Protein AF-A0A524DMZ1-F1 (afdb_monomer_lite)

Foldseek 3Di:
DDDDDDDPVNVVVLVVQLVVVVVPPNVVSVVVSVVVVVVVVCCRVVVQPFQADPVDPDSQFGWDDDPPDTDTDGDD

Radius of gyration: 13.15 Å; chains: 1; bounding box: 34×23×36 Å

Structure (mmCIF, N/CA/C/O ba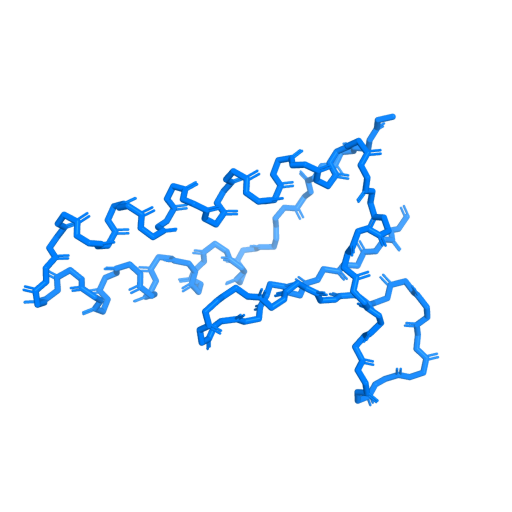ckbone):
data_AF-A0A524DMZ1-F1
#
_entry.id   AF-A0A524DMZ1-F1
#
loop_
_atom_site.group_PDB
_atom_site.id
_atom_site.type_symbol
_atom_site.label_atom_id
_atom_site.label_alt_id
_atom_site.label_comp_id
_atom_site.label_asym_id
_atom_site.label_entity_id
_atom_site.label_seq_id
_atom_site.pdbx_PDB_ins_code
_atom_site.Cartn_x
_atom_site.Cartn_y
_atom_site.Cartn_z
_atom_site.occupancy
_atom_site.B_iso_or_equiv
_atom_site.auth_seq_id
_atom_site.auth_comp_id
_atom_site.auth_asym_id
_atom_site.auth_atom_id
_atom_site.pdbx_PDB_model_num
ATOM 1 N N . MET A 1 1 ? -0.047 2.369 18.463 1.00 76.31 1 MET A N 1
ATOM 2 C CA . MET A 1 1 ? 0.534 1.636 17.321 1.00 76.31 1 MET A CA 1
ATOM 3 C C . MET A 1 1 ? -0.482 0.594 16.893 1.00 76.31 1 MET A C 1
ATOM 5 O O . MET A 1 1 ? -1.028 -0.056 17.774 1.00 76.31 1 MET A O 1
ATOM 9 N N . VAL A 1 2 ? -0.797 0.501 15.604 1.00 91.62 2 VAL A N 1
ATOM 10 C CA . VAL A 1 2 ? -1.787 -0.451 15.075 1.00 91.62 2 VAL A CA 1
ATOM 11 C C . VAL A 1 2 ? -1.105 -1.624 14.376 1.00 91.62 2 VAL A C 1
ATOM 13 O O . VAL A 1 2 ? 0.036 -1.516 13.918 1.00 91.62 2 VAL A O 1
ATOM 16 N N . GLU A 1 3 ? -1.810 -2.748 14.304 1.00 94.81 3 GLU A N 1
ATOM 17 C CA . GLU A 1 3 ? -1.410 -3.897 13.499 1.00 94.81 3 GLU A CA 1
ATOM 18 C C . GLU A 1 3 ? -1.800 -3.665 12.032 1.00 94.81 3 GLU A C 1
ATOM 20 O O . GLU A 1 3 ? -2.866 -3.124 11.744 1.00 94.81 3 GLU A O 1
ATOM 25 N N . ILE A 1 4 ? -0.938 -4.081 11.103 1.00 95.50 4 ILE A N 1
ATOM 26 C CA . ILE A 1 4 ? -1.235 -4.052 9.669 1.00 95.50 4 ILE A CA 1
ATOM 27 C C . ILE A 1 4 ? -1.539 -5.474 9.232 1.00 95.50 4 ILE A C 1
ATOM 29 O O . ILE A 1 4 ? -0.696 -6.357 9.385 1.00 95.50 4 ILE A O 1
ATOM 33 N N . LYS A 1 5 ? -2.726 -5.669 8.657 1.00 96.19 5 LYS A N 1
ATOM 34 C CA . LYS A 1 5 ? -3.142 -6.930 8.047 1.00 96.19 5 LYS A CA 1
ATOM 35 C C . LYS A 1 5 ? -3.295 -6.722 6.553 1.00 96.19 5 LYS A C 1
ATOM 37 O O . LYS A 1 5 ? -4.053 -5.856 6.123 1.00 96.19 5 LYS A O 1
ATOM 42 N N . TRP A 1 6 ? -2.563 -7.516 5.789 1.00 95.88 6 TRP A N 1
ATOM 43 C CA . TRP A 1 6 ? -2.657 -7.539 4.339 1.00 95.88 6 TRP A CA 1
ATOM 44 C C . TRP A 1 6 ? -3.759 -8.507 3.931 1.00 95.88 6 TRP A C 1
ATOM 46 O O . TRP A 1 6 ? -3.881 -9.591 4.502 1.00 95.88 6 TRP A O 1
ATOM 56 N N . THR A 1 7 ? -4.576 -8.109 2.962 1.00 96.56 7 THR A N 1
ATOM 57 C CA . THR A 1 7 ? -5.451 -9.057 2.275 1.00 96.56 7 THR A CA 1
ATOM 58 C C . THR A 1 7 ? -4.614 -9.846 1.273 1.00 96.56 7 THR A C 1
ATOM 60 O O . THR A 1 7 ? -3.641 -9.318 0.737 1.00 96.56 7 THR A O 1
ATOM 63 N N . ASN A 1 8 ? -5.007 -11.088 0.983 1.00 97.38 8 ASN A N 1
ATOM 64 C CA . ASN A 1 8 ? -4.349 -11.872 -0.070 1.00 97.38 8 ASN A CA 1
ATOM 65 C C . ASN A 1 8 ? -4.375 -11.116 -1.405 1.00 97.38 8 ASN A C 1
ATOM 67 O O . ASN A 1 8 ? -3.357 -11.028 -2.074 1.00 97.38 8 ASN A O 1
ATOM 71 N N . HIS A 1 9 ? -5.498 -10.455 -1.703 1.00 96.56 9 HIS A N 1
ATOM 72 C CA . HIS A 1 9 ? -5.634 -9.620 -2.892 1.00 96.56 9 HIS A CA 1
ATOM 73 C C . HIS A 1 9 ? -4.584 -8.499 -2.964 1.00 96.56 9 HIS A C 1
ATOM 75 O O . HIS A 1 9 ? -3.969 -8.315 -4.002 1.00 96.56 9 HIS A O 1
ATOM 81 N N . ALA A 1 10 ? -4.310 -7.794 -1.859 1.00 96.25 10 ALA A N 1
ATOM 82 C CA . ALA A 1 10 ? -3.301 -6.731 -1.850 1.00 96.25 10 ALA A CA 1
ATOM 83 C C . ALA A 1 10 ? -1.868 -7.263 -2.031 1.00 96.25 10 ALA A C 1
ATOM 85 O O . ALA A 1 10 ? -1.005 -6.542 -2.528 1.00 96.25 10 ALA A O 1
ATOM 86 N N . ILE A 1 11 ? -1.601 -8.503 -1.602 1.00 96.81 11 ILE A N 1
ATOM 87 C CA . ILE A 1 11 ? -0.314 -9.170 -1.834 1.00 96.81 11 ILE A CA 1
ATOM 88 C C . ILE A 1 11 ? -0.186 -9.522 -3.319 1.00 96.81 11 ILE A C 1
ATOM 90 O O . ILE A 1 11 ? 0.802 -9.138 -3.939 1.00 96.81 11 ILE A O 1
ATOM 94 N N . GLU A 1 12 ? -1.206 -10.168 -3.890 1.00 97.88 12 GLU A N 1
ATOM 95 C CA . GLU A 1 12 ? -1.262 -10.538 -5.311 1.00 97.88 12 GLU A CA 1
ATOM 96 C C . GLU A 1 12 ? -1.121 -9.307 -6.221 1.00 97.88 12 GLU A C 1
ATOM 98 O O . GLU A 1 12 ? -0.291 -9.303 -7.124 1.00 97.88 12 GLU A O 1
ATOM 103 N N . GLU A 1 13 ? -1.837 -8.214 -5.936 1.00 96.44 13 GLU A N 1
ATOM 104 C CA . GLU A 1 13 ? -1.721 -6.972 -6.712 1.00 96.44 13 GLU A CA 1
ATOM 105 C C . GLU A 1 13 ? -0.308 -6.372 -6.651 1.00 96.44 13 GLU A C 1
ATOM 107 O O . GLU A 1 13 ? 0.214 -5.889 -7.659 1.00 96.44 13 GLU A O 1
ATOM 112 N N . LEU A 1 14 ? 0.338 -6.391 -5.479 1.00 96.12 14 LEU A N 1
ATOM 113 C CA . LEU A 1 14 ? 1.700 -5.876 -5.335 1.00 96.12 14 LEU A CA 1
ATOM 114 C C . LEU A 1 14 ? 2.712 -6.739 -6.104 1.00 96.12 14 LEU A C 1
ATOM 116 O O . LEU A 1 14 ? 3.639 -6.195 -6.713 1.00 96.12 14 LEU A O 1
ATOM 120 N N . GLU A 1 15 ? 2.531 -8.061 -6.088 1.00 97.12 15 GLU A N 1
ATOM 121 C CA . GLU A 1 15 ? 3.330 -9.006 -6.870 1.00 97.12 15 GLU A CA 1
ATOM 122 C C . GLU A 1 15 ? 3.121 -8.802 -8.374 1.00 97.12 15 GLU A C 1
ATOM 124 O O . GLU A 1 15 ? 4.101 -8.698 -9.110 1.00 97.12 15 GLU A O 1
ATOM 129 N N . ASP A 1 16 ? 1.880 -8.651 -8.834 1.00 97.69 16 ASP A N 1
ATOM 130 C CA . ASP A 1 16 ? 1.550 -8.403 -10.239 1.00 97.69 16 ASP A CA 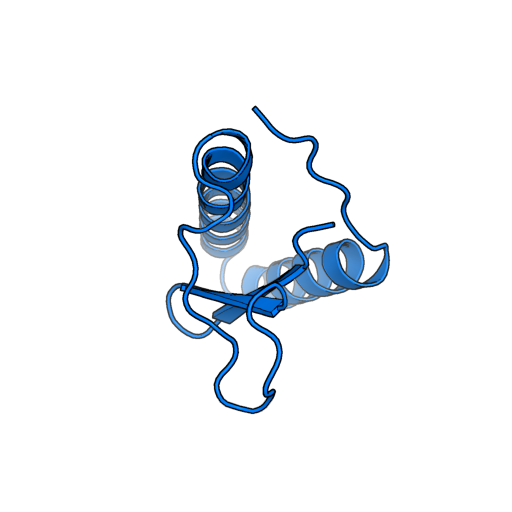1
ATOM 131 C C . ASP A 1 16 ? 2.149 -7.091 -10.750 1.00 97.69 16 ASP A C 1
ATOM 133 O O . ASP A 1 16 ? 2.736 -7.052 -11.836 1.00 97.69 16 ASP A O 1
ATOM 137 N N . ILE A 1 17 ? 2.082 -6.019 -9.953 1.00 95.75 17 ILE A N 1
ATOM 138 C CA . ILE A 1 17 ? 2.723 -4.738 -10.278 1.00 95.75 17 ILE A CA 1
ATOM 139 C C . ILE A 1 17 ? 4.241 -4.916 -10.401 1.00 95.75 17 ILE A C 1
ATOM 141 O O . ILE A 1 17 ? 4.845 -4.439 -11.367 1.00 95.75 17 ILE A O 1
ATOM 145 N N . ALA A 1 18 ? 4.867 -5.607 -9.445 1.00 96.81 18 ALA A N 1
ATOM 146 C CA . ALA A 1 18 ? 6.305 -5.849 -9.468 1.00 96.81 18 ALA A CA 1
ATOM 147 C C . ALA A 1 18 ? 6.717 -6.706 -10.677 1.00 96.81 18 ALA A C 1
ATOM 149 O O . ALA A 1 18 ? 7.678 -6.368 -11.370 1.00 96.81 18 ALA A O 1
ATOM 150 N N . ASN A 1 19 ? 5.960 -7.765 -10.972 1.00 98.06 19 ASN A N 1
ATOM 151 C CA . ASN A 1 19 ? 6.167 -8.664 -12.107 1.00 98.06 19 ASN A CA 1
ATOM 152 C C . ASN A 1 19 ? 5.948 -7.972 -13.453 1.00 98.06 19 ASN A C 1
ATOM 154 O O . ASN A 1 19 ? 6.619 -8.290 -14.432 1.00 98.06 19 ASN A O 1
ATOM 158 N N . TYR A 1 20 ? 5.009 -7.033 -13.530 1.00 97.19 20 TYR A N 1
ATOM 159 C CA . TYR A 1 20 ? 4.794 -6.250 -14.738 1.00 97.19 20 TYR A CA 1
ATOM 160 C C . TYR A 1 20 ? 5.989 -5.336 -15.013 1.00 97.19 20 TYR A C 1
ATOM 162 O O . TYR A 1 20 ? 6.546 -5.360 -16.107 1.00 97.19 20 TYR A O 1
ATOM 170 N N . ILE A 1 21 ? 6.417 -4.570 -14.007 1.00 96.56 21 ILE A N 1
ATOM 171 C CA . ILE A 1 21 ? 7.518 -3.608 -14.135 1.00 96.56 21 ILE A CA 1
ATOM 172 C C . ILE A 1 21 ? 8.859 -4.308 -14.361 1.00 96.56 21 ILE A C 1
ATOM 174 O O . ILE A 1 21 ? 9.710 -3.788 -15.083 1.00 96.56 21 ILE A O 1
ATOM 178 N N . SER A 1 22 ? 9.069 -5.480 -13.757 1.00 97.88 22 SER A N 1
ATOM 179 C CA . SER A 1 22 ? 10.333 -6.210 -13.866 1.00 97.88 22 SER A CA 1
ATOM 180 C C . SER A 1 22 ? 10.650 -6.656 -15.294 1.00 97.88 22 SER A C 1
ATOM 182 O O . SER A 1 22 ? 11.826 -6.843 -15.602 1.00 97.88 22 SER A O 1
ATOM 184 N N . LYS A 1 23 ? 9.639 -6.752 -16.173 1.00 97.81 23 LYS A N 1
ATOM 185 C CA . LYS A 1 23 ? 9.818 -7.003 -17.614 1.00 97.81 23 LYS A CA 1
ATOM 186 C C . LYS A 1 23 ? 10.671 -5.926 -18.284 1.00 97.81 23 LYS A C 1
ATOM 188 O O . LYS A 1 23 ? 11.471 -6.256 -19.153 1.00 97.81 23 LYS A O 1
ATOM 193 N N . ASP A 1 24 ? 10.532 -4.677 -17.839 1.00 97.50 24 ASP A N 1
ATOM 194 C CA . ASP A 1 24 ? 11.290 -3.537 -18.359 1.00 97.50 24 ASP A CA 1
ATOM 195 C C . ASP A 1 24 ? 12.508 -3.220 -17.480 1.00 97.50 24 ASP A C 1
ATOM 197 O O . ASP A 1 24 ? 13.597 -2.929 -17.976 1.00 97.50 24 ASP A O 1
ATOM 201 N N . SER A 1 25 ? 12.341 -3.253 -16.153 1.00 97.69 25 SER A N 1
ATOM 202 C CA . SER A 1 25 ? 13.407 -2.935 -15.201 1.00 97.69 25 SER A CA 1
ATOM 203 C C . SER A 1 25 ? 13.214 -3.641 -13.852 1.00 97.69 25 SER A C 1
ATOM 205 O O . SER A 1 25 ? 12.475 -3.155 -12.987 1.00 97.69 25 SER A O 1
ATOM 207 N N . PRO A 1 26 ? 13.941 -4.747 -13.601 1.00 96.94 26 PRO A N 1
ATOM 208 C CA . PRO A 1 26 ? 13.909 -5.454 -12.317 1.00 96.94 26 PRO A CA 1
ATOM 209 C C . PRO A 1 26 ? 14.321 -4.573 -11.131 1.00 96.94 26 PRO A C 1
ATOM 211 O O . PRO A 1 26 ? 13.705 -4.619 -10.067 1.00 96.94 26 PRO A O 1
ATOM 214 N N . ASN A 1 27 ? 15.325 -3.712 -11.328 1.00 97.75 27 ASN A N 1
ATOM 215 C CA . ASN A 1 27 ? 15.781 -2.780 -10.296 1.00 97.75 27 ASN A CA 1
ATOM 216 C C . ASN A 1 27 ? 14.681 -1.779 -9.928 1.00 97.75 27 ASN A C 1
ATOM 218 O O . ASN A 1 27 ? 14.476 -1.488 -8.750 1.00 97.75 27 ASN A O 1
ATOM 222 N N . TYR A 1 28 ? 13.953 -1.260 -10.923 1.00 96.31 28 TYR A N 1
ATOM 223 C CA . TYR A 1 28 ? 12.865 -0.324 -10.657 1.00 96.31 28 TYR A CA 1
ATOM 224 C C . TYR A 1 28 ? 11.692 -1.005 -9.945 1.00 96.31 28 TYR A C 1
ATOM 226 O O . TYR A 1 28 ? 11.146 -0.422 -9.008 1.00 96.31 28 TYR A O 1
ATOM 234 N N . ALA A 1 29 ? 11.359 -2.247 -10.318 1.00 97.06 29 ALA A N 1
ATOM 235 C CA . ALA A 1 29 ? 10.358 -3.047 -9.612 1.00 97.06 29 ALA A CA 1
ATOM 236 C C . ALA A 1 29 ? 10.713 -3.189 -8.123 1.00 97.06 29 ALA A C 1
ATOM 238 O O . ALA A 1 29 ? 9.904 -2.853 -7.261 1.00 97.06 29 ALA A O 1
ATOM 239 N N . GLN A 1 30 ? 11.957 -3.568 -7.809 1.00 96.94 30 GLN A N 1
ATOM 240 C CA . GLN A 1 30 ? 12.414 -3.707 -6.424 1.00 96.94 30 GLN A CA 1
ATOM 241 C C . GLN A 1 30 ? 12.328 -2.390 -5.638 1.00 96.94 30 GLN A C 1
ATOM 243 O O . GLN A 1 30 ? 11.865 -2.373 -4.493 1.00 96.94 30 GLN A O 1
ATOM 248 N N . VAL A 1 31 ? 12.772 -1.280 -6.238 1.00 96.62 31 VAL A N 1
ATOM 249 C CA . VAL A 1 31 ? 12.718 0.043 -5.601 1.00 96.62 31 VAL A CA 1
ATOM 250 C C . VAL A 1 31 ? 11.271 0.448 -5.320 1.00 96.62 31 VAL A C 1
ATOM 252 O O . VAL A 1 31 ? 10.979 0.887 -4.207 1.00 96.62 31 VAL A O 1
ATOM 255 N N . LEU A 1 32 ? 10.362 0.265 -6.282 1.00 95.56 32 LEU A N 1
ATOM 256 C CA . LEU A 1 32 ? 8.951 0.607 -6.114 1.00 95.56 32 LEU A CA 1
ATOM 257 C C . LEU A 1 32 ? 8.302 -0.209 -4.990 1.00 95.56 32 LEU A C 1
ATOM 259 O O . LEU A 1 32 ? 7.685 0.374 -4.098 1.00 95.56 32 LEU A O 1
ATOM 263 N N . THR A 1 33 ? 8.466 -1.533 -4.998 1.00 95.62 33 THR A N 1
ATOM 264 C CA . THR A 1 33 ? 7.885 -2.415 -3.976 1.00 95.62 33 THR A CA 1
ATOM 265 C C . THR A 1 33 ? 8.389 -2.044 -2.584 1.00 95.62 33 THR A C 1
ATOM 267 O O . THR A 1 33 ? 7.600 -1.940 -1.644 1.00 95.62 33 THR A O 1
ATOM 270 N N . LYS A 1 34 ? 9.688 -1.746 -2.445 1.00 96.50 34 LYS A N 1
ATOM 271 C CA . LYS A 1 34 ? 10.265 -1.294 -1.173 1.00 96.50 34 LYS A CA 1
ATOM 272 C C . LYS A 1 34 ? 9.649 0.025 -0.698 1.00 96.50 34 LYS A C 1
ATOM 274 O O . LYS A 1 34 ? 9.290 0.130 0.471 1.00 96.50 34 LYS A O 1
ATOM 279 N N . GLN A 1 35 ? 9.489 1.001 -1.593 1.00 96.00 35 GLN A N 1
ATOM 280 C CA . GLN A 1 35 ? 8.883 2.298 -1.272 1.00 96.00 35 GLN A CA 1
ATOM 281 C C . GLN A 1 35 ? 7.420 2.161 -0.825 1.00 96.00 35 GLN A C 1
ATOM 283 O O . GLN A 1 35 ? 7.001 2.825 0.122 1.00 96.00 35 GLN A O 1
ATOM 288 N N . ILE A 1 36 ? 6.649 1.275 -1.463 1.00 95.31 36 ILE A N 1
ATOM 289 C CA . ILE A 1 36 ? 5.260 0.986 -1.074 1.00 95.31 36 ILE A CA 1
ATOM 290 C C . ILE A 1 36 ? 5.210 0.354 0.325 1.00 95.31 36 ILE A C 1
ATOM 292 O O . ILE A 1 36 ? 4.440 0.802 1.175 1.00 95.31 36 ILE A O 1
ATOM 296 N N . ILE A 1 37 ? 6.056 -0.645 0.595 1.00 95.12 37 ILE A N 1
ATOM 297 C CA . ILE A 1 37 ? 6.119 -1.307 1.909 1.00 95.12 37 ILE A CA 1
ATOM 298 C C . ILE A 1 37 ? 6.534 -0.316 3.006 1.00 95.12 37 ILE A C 1
ATOM 300 O O . ILE A 1 37 ? 5.956 -0.322 4.095 1.00 95.12 37 ILE A O 1
ATOM 304 N N . GLU A 1 38 ? 7.499 0.560 2.726 1.00 94.75 38 GLU A N 1
ATOM 305 C CA 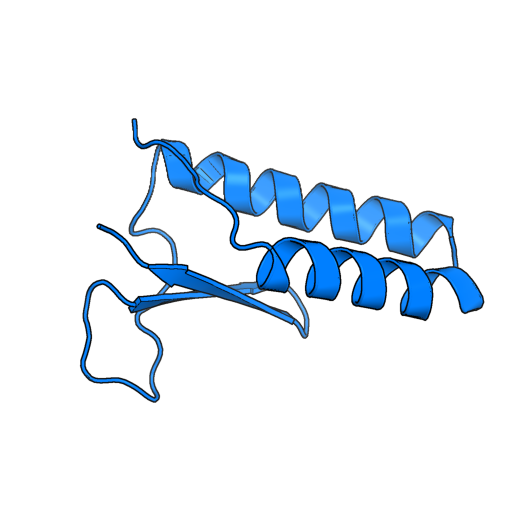. GLU A 1 38 ? 7.935 1.609 3.651 1.00 94.75 38 GLU A CA 1
ATOM 306 C C . GLU A 1 38 ? 6.799 2.596 3.951 1.00 94.75 38 GLU A C 1
ATOM 308 O O . GLU A 1 38 ? 6.50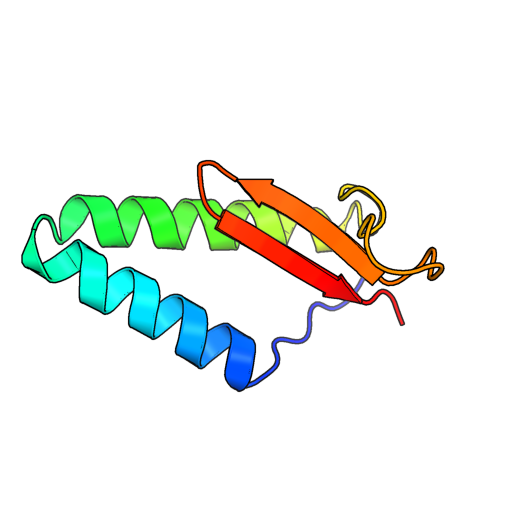0 2.842 5.121 1.00 94.75 38 GLU A O 1
ATOM 313 N N . MET A 1 39 ? 6.078 3.060 2.924 1.00 93.56 39 MET A N 1
ATOM 314 C CA . MET A 1 39 ? 4.889 3.903 3.084 1.00 93.56 39 MET A CA 1
ATOM 315 C C . MET A 1 39 ? 3.841 3.249 3.998 1.0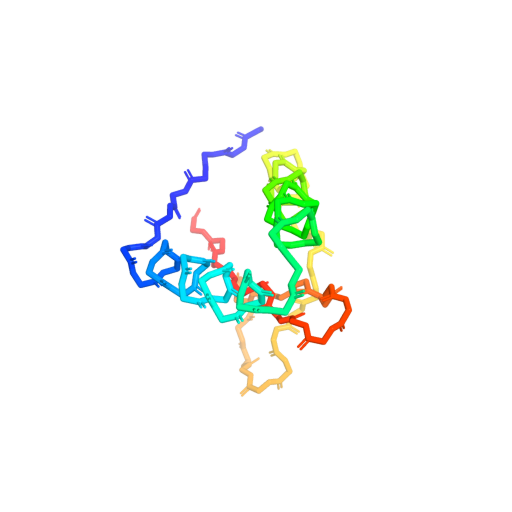0 93.56 39 MET A C 1
ATOM 317 O O . MET A 1 39 ? 3.315 3.881 4.915 1.00 93.56 39 MET A O 1
ATOM 321 N N . ILE A 1 40 ? 3.574 1.959 3.789 1.00 94.31 40 ILE A N 1
ATOM 322 C CA . ILE A 1 40 ? 2.619 1.190 4.593 1.00 94.31 40 ILE A CA 1
ATOM 323 C C . ILE A 1 40 ? 3.114 1.037 6.032 1.00 94.31 40 ILE A C 1
ATOM 325 O O . ILE A 1 40 ? 2.316 1.108 6.963 1.00 94.31 40 ILE A O 1
ATOM 329 N N . SER A 1 41 ? 4.423 0.911 6.260 1.00 93.75 41 SER A N 1
ATOM 330 C CA . SER A 1 41 ? 4.981 0.798 7.613 1.00 93.75 41 SER A CA 1
ATOM 331 C C . SER A 1 41 ? 4.653 2.007 8.504 1.00 93.75 41 SER A C 1
ATOM 333 O O . SER A 1 41 ? 4.376 1.832 9.696 1.00 93.75 41 SER A O 1
ATOM 335 N N . HIS A 1 42 ? 4.571 3.213 7.925 1.00 93.06 42 HIS A N 1
ATOM 336 C CA . HIS A 1 42 ? 4.186 4.431 8.644 1.00 93.06 42 HIS A CA 1
ATOM 337 C C . HIS A 1 42 ? 2.740 4.387 9.159 1.00 93.06 42 HIS A C 1
ATOM 339 O O . HIS A 1 42 ? 2.437 5.010 10.182 1.00 93.06 42 HIS A O 1
ATOM 345 N N . LEU A 1 43 ? 1.857 3.594 8.536 1.00 94.62 43 LEU A N 1
ATOM 346 C CA . LEU A 1 43 ? 0.469 3.429 8.981 1.00 94.62 43 LEU A CA 1
ATOM 347 C C . LEU A 1 43 ? 0.365 2.813 10.380 1.00 94.62 43 LEU A C 1
ATOM 349 O O . LEU A 1 43 ? -0.615 3.072 11.077 1.00 94.62 43 LEU A O 1
ATOM 353 N N . LYS A 1 44 ? 1.386 2.072 10.845 1.00 94.38 44 LYS A N 1
ATOM 354 C CA . LYS A 1 44 ? 1.427 1.555 12.227 1.00 94.38 44 LYS A CA 1
ATOM 355 C C . LYS A 1 44 ? 1.368 2.676 13.262 1.00 94.38 44 LYS A C 1
ATOM 357 O O . LYS A 1 44 ? 0.790 2.491 14.335 1.00 94.38 44 LYS A O 1
ATOM 362 N N . GLN A 1 45 ? 1.989 3.816 12.970 1.00 95.44 45 GLN A N 1
ATOM 363 C CA . GLN A 1 45 ? 2.023 4.975 13.864 1.00 95.44 45 GLN A CA 1
ATOM 364 C C . GLN A 1 45 ? 0.949 6.001 13.494 1.00 95.44 45 GLN A C 1
ATOM 366 O O . GLN A 1 45 ? 0.305 6.554 14.383 1.00 95.44 45 GLN A O 1
ATOM 371 N N . PHE A 1 46 ? 0.704 6.193 12.195 1.00 95.19 46 PHE A N 1
ATOM 372 C CA . PHE A 1 46 ? -0.204 7.207 11.665 1.00 95.19 46 PHE A CA 1
ATOM 373 C C . PHE A 1 46 ? -1.301 6.573 10.794 1.00 95.19 46 PHE A C 1
ATOM 375 O O . PHE A 1 46 ? -1.344 6.797 9.585 1.00 95.19 46 PHE A O 1
ATOM 382 N N . PRO A 1 47 ? -2.247 5.812 11.376 1.00 94.38 47 PRO A N 1
ATOM 383 C CA . PRO A 1 47 ? -3.267 5.102 10.600 1.00 94.38 47 PRO A CA 1
ATOM 384 C C . PRO A 1 47 ? -4.178 6.042 9.799 1.00 94.38 47 PRO A C 1
ATOM 386 O O . PRO A 1 47 ? -4.749 5.642 8.795 1.00 94.38 47 PRO A O 1
ATOM 389 N N . LYS A 1 48 ? -4.300 7.317 10.186 1.00 95.00 48 LYS A N 1
ATOM 390 C CA . LYS A 1 48 ? -5.109 8.322 9.472 1.00 95.00 48 LYS A CA 1
ATOM 391 C C . LYS A 1 48 ? -4.323 9.131 8.426 1.00 95.00 48 LYS A C 1
ATOM 393 O O . LYS A 1 48 ? -4.863 10.117 7.934 1.00 95.00 48 LYS A O 1
ATOM 398 N N . PHE A 1 49 ? -3.087 8.737 8.099 1.00 93.00 49 PHE A N 1
ATOM 399 C CA . PHE A 1 49 ? -2.207 9.465 7.173 1.00 93.00 49 PHE A CA 1
ATOM 400 C C . PHE A 1 49 ? -2.792 9.609 5.760 1.00 93.00 49 PHE A C 1
ATOM 402 O O . PHE A 1 49 ? -2.743 10.693 5.186 1.00 93.00 49 PHE A O 1
ATOM 409 N N . GLY A 1 50 ? -3.396 8.546 5.218 1.00 93.25 50 GLY A N 1
ATOM 410 C CA . GLY A 1 50 ? -4.103 8.610 3.938 1.00 93.25 50 GLY A CA 1
ATOM 411 C C . GLY A 1 50 ? -5.325 9.526 3.995 1.00 93.25 50 GLY A C 1
ATOM 412 O O . GLY A 1 50 ? -5.875 9.767 5.071 1.00 93.25 50 GLY A O 1
ATOM 413 N N . ARG A 1 51 ? -5.793 10.020 2.848 1.00 95.00 51 ARG A N 1
ATOM 414 C CA . ARG A 1 51 ? -7.074 10.746 2.761 1.00 95.00 51 ARG A CA 1
ATOM 415 C C . ARG A 1 51 ? -8.242 9.759 2.721 1.00 95.00 51 ARG A C 1
ATOM 417 O O . ARG A 1 51 ? -8.030 8.571 2.509 1.00 95.00 51 ARG A O 1
ATOM 424 N N . LYS A 1 52 ? -9.473 10.232 2.923 1.00 96.75 52 LYS A N 1
ATOM 425 C CA . LYS A 1 52 ? -10.662 9.400 2.672 1.00 96.75 52 LYS A CA 1
ATOM 426 C C . LYS A 1 52 ? -10.737 9.062 1.186 1.00 96.75 52 LYS A C 1
ATOM 428 O O . LYS A 1 52 ? -10.402 9.916 0.364 1.00 96.75 52 LYS A O 1
ATOM 433 N N . VAL A 1 53 ? -11.184 7.855 0.865 1.00 96.94 53 VAL A N 1
ATOM 434 C CA . VAL A 1 53 ? -11.427 7.475 -0.529 1.00 96.94 53 VAL A CA 1
ATOM 435 C C . VAL A 1 53 ? -12.605 8.305 -1.059 1.00 96.94 53 VAL A C 1
ATOM 437 O O . VAL A 1 53 ? -13.690 8.212 -0.489 1.00 96.94 53 VAL A O 1
ATOM 440 N N . PRO A 1 54 ? -12.415 9.152 -2.089 1.00 93.31 54 PRO A N 1
ATOM 441 C CA . PRO A 1 54 ? -13.432 10.116 -2.512 1.00 93.31 54 PRO A CA 1
ATOM 442 C C . PRO A 1 54 ? -14.706 9.458 -3.058 1.00 93.31 54 PRO A C 1
ATOM 444 O O . PRO A 1 54 ? -15.774 10.059 -2.994 1.00 93.31 54 PRO A O 1
ATOM 447 N N . GLU A 1 55 ? -14.608 8.226 -3.559 1.00 95.81 55 GLU A N 1
ATOM 448 C CA . GLU A 1 55 ? -15.733 7.457 -4.092 1.00 95.81 55 GLU A CA 1
ATOM 449 C C . GLU A 1 55 ? -16.667 6.899 -3.001 1.00 95.81 55 GLU A C 1
ATOM 451 O O . GLU A 1 55 ? -17.765 6.442 -3.318 1.00 95.81 55 GLU A O 1
ATOM 456 N N . TYR A 1 56 ? -16.271 6.948 -1.723 1.00 93.19 56 TYR A N 1
ATOM 457 C CA . TYR A 1 56 ? -17.029 6.361 -0.616 1.00 93.19 56 TYR A CA 1
ATOM 458 C C . TYR A 1 56 ? -17.243 7.359 0.527 1.00 93.19 56 TYR A C 1
ATOM 460 O O . TYR A 1 56 ? -16.356 8.120 0.905 1.00 93.19 56 TYR A O 1
ATOM 468 N N . ASN A 1 57 ? -18.415 7.299 1.165 1.00 89.94 57 ASN A N 1
ATOM 469 C CA . ASN A 1 57 ? -18.721 8.095 2.358 1.00 89.94 57 ASN A CA 1
ATOM 470 C C . ASN A 1 57 ? -18.308 7.381 3.663 1.00 89.94 57 ASN A C 1
ATOM 472 O O . ASN A 1 57 ? -19.057 7.372 4.639 1.00 89.94 57 ASN A O 1
ATOM 476 N N . ASP A 1 58 ? -17.130 6.753 3.677 1.00 95.88 58 ASP A N 1
ATOM 477 C CA . ASP A 1 58 ? -16.595 6.047 4.846 1.00 95.88 58 ASP A CA 1
ATOM 478 C C . ASP A 1 58 ? -15.309 6.741 5.343 1.00 95.88 58 ASP A C 1
ATOM 480 O O . ASP A 1 58 ? -14.315 6.803 4.617 1.00 95.88 58 ASP A O 1
ATOM 484 N N . PRO A 1 59 ? -15.279 7.294 6.574 1.00 93.88 59 PRO A N 1
ATOM 485 C CA . PRO A 1 59 ? -14.085 7.939 7.122 1.00 93.88 59 PRO A CA 1
ATOM 486 C C . PRO A 1 59 ? -12.918 6.983 7.422 1.00 93.88 59 PRO A C 1
ATOM 488 O O . PRO A 1 59 ? -11.780 7.455 7.570 1.00 93.88 59 PRO A O 1
ATOM 491 N N . ASN A 1 60 ? -13.195 5.685 7.543 1.00 96.12 60 ASN A N 1
ATOM 492 C CA . ASN A 1 60 ? -12.223 4.642 7.851 1.00 96.12 60 ASN A CA 1
ATOM 493 C C . ASN A 1 60 ? -11.627 4.008 6.596 1.00 96.12 60 ASN A C 1
ATOM 495 O O . ASN A 1 60 ? -10.522 3.469 6.681 1.00 96.12 60 ASN A O 1
ATOM 499 N N . LEU A 1 61 ? -12.315 4.099 5.453 1.00 97.44 61 LEU A N 1
ATOM 500 C CA . LEU A 1 61 ? -11.773 3.716 4.156 1.00 97.44 61 LEU A CA 1
ATOM 501 C C . LEU A 1 61 ? -10.891 4.845 3.618 1.00 97.44 61 LEU A C 1
ATOM 503 O O . LEU A 1 61 ? -11.342 5.969 3.369 1.00 97.44 61 LEU A O 1
ATOM 507 N N . ARG A 1 62 ? -9.600 4.557 3.472 1.00 96.81 62 ARG A N 1
ATOM 508 C CA . ARG A 1 62 ? -8.584 5.570 3.195 1.00 96.81 62 ARG A CA 1
ATOM 509 C C . ARG A 1 62 ? -7.648 5.135 2.087 1.00 96.81 62 ARG A C 1
ATOM 511 O O . ARG A 1 62 ? -7.463 3.950 1.833 1.00 96.81 62 ARG A O 1
ATOM 518 N N . GLU A 1 63 ? -7.037 6.123 1.454 1.00 97.19 63 GLU A N 1
ATOM 519 C CA . GLU A 1 63 ? -6.047 5.919 0.410 1.00 97.19 63 GLU A CA 1
ATOM 520 C C . GLU A 1 63 ? -4.815 6.795 0.588 1.00 97.19 63 GLU A C 1
ATOM 522 O O . GLU A 1 63 ? -4.893 7.953 1.015 1.00 97.19 63 GLU A O 1
ATOM 527 N N . ILE A 1 64 ? -3.673 6.242 0.196 1.00 96.31 64 ILE A N 1
ATOM 528 C CA . ILE A 1 64 ? -2.446 6.991 -0.047 1.00 96.31 64 ILE A CA 1
ATOM 529 C C . ILE A 1 64 ? -2.187 6.967 -1.548 1.00 96.31 64 ILE A C 1
ATOM 531 O O . ILE A 1 64 ? -2.160 5.904 -2.167 1.00 96.31 64 ILE A O 1
ATOM 535 N N . LEU A 1 65 ? -1.984 8.148 -2.124 1.00 94.88 65 LEU A N 1
ATOM 536 C CA . LEU A 1 65 ? -1.540 8.283 -3.504 1.00 94.88 65 LEU A CA 1
ATOM 537 C C . LEU A 1 65 ? -0.016 8.218 -3.533 1.00 94.88 65 LEU A C 1
ATOM 539 O O . LEU A 1 65 ? 0.651 9.050 -2.915 1.00 94.88 65 LEU A O 1
ATOM 543 N N . TYR A 1 66 ? 0.533 7.239 -4.246 1.00 93.31 66 TYR A N 1
ATOM 544 C CA . TYR A 1 66 ? 1.969 7.107 -4.446 1.00 93.31 66 TYR A CA 1
ATOM 545 C C . TYR A 1 66 ? 2.276 6.918 -5.930 1.00 93.31 66 TYR A C 1
ATOM 547 O O . TYR A 1 66 ? 2.005 5.865 -6.507 1.00 93.31 66 TYR A O 1
ATOM 555 N N . LYS A 1 67 ? 2.854 7.950 -6.559 1.00 90.06 67 LYS A N 1
ATOM 556 C CA . LYS A 1 67 ? 3.021 8.015 -8.020 1.00 90.06 67 LYS A CA 1
ATOM 557 C C . LYS A 1 67 ? 1.668 7.769 -8.712 1.00 90.06 67 LYS A C 1
ATOM 559 O O . LYS A 1 67 ? 0.709 8.476 -8.424 1.00 90.06 67 LYS A O 1
ATOM 564 N N . ASN A 1 68 ? 1.591 6.754 -9.570 1.00 91.12 68 ASN A N 1
ATOM 565 C CA . ASN A 1 68 ? 0.383 6.370 -10.302 1.00 91.12 68 ASN A CA 1
ATOM 566 C C . ASN A 1 68 ? -0.415 5.254 -9.599 1.00 91.12 68 ASN A C 1
ATOM 568 O O . ASN A 1 68 ? -1.305 4.673 -10.210 1.00 91.12 68 ASN A O 1
ATOM 572 N N . TYR A 1 69 ? -0.097 4.939 -8.338 1.00 93.94 69 TYR A N 1
ATOM 573 C CA . TYR A 1 69 ? -0.742 3.878 -7.565 1.00 93.94 69 TYR A CA 1
ATOM 574 C C . TYR A 1 69 ? -1.554 4.442 -6.398 1.00 93.94 69 TYR A C 1
ATOM 576 O O . TYR A 1 69 ? -1.199 5.460 -5.793 1.00 93.94 69 TYR A O 1
ATOM 584 N N . ARG A 1 70 ? -2.641 3.744 -6.062 1.00 95.38 70 ARG A N 1
ATOM 585 C CA . ARG A 1 70 ? -3.471 3.995 -4.879 1.00 95.38 70 ARG A CA 1
ATOM 586 C C . ARG A 1 70 ? -3.261 2.846 -3.903 1.00 95.38 70 ARG A C 1
ATOM 588 O O . ARG A 1 70 ? -3.540 1.703 -4.238 1.00 95.38 70 ARG A O 1
ATOM 595 N N . ILE A 1 71 ? -2.791 3.147 -2.699 1.00 96.00 71 ILE A N 1
ATOM 596 C CA . ILE A 1 71 ? -2.716 2.176 -1.605 1.00 96.00 71 ILE A CA 1
ATOM 597 C C . ILE A 1 71 ? -3.982 2.359 -0.774 1.00 96.00 71 ILE A C 1
ATOM 599 O O . ILE A 1 71 ? -4.077 3.321 -0.008 1.00 96.00 71 ILE A O 1
ATOM 603 N N . ILE A 1 72 ? -4.962 1.478 -0.962 1.00 96.38 72 ILE A N 1
ATOM 604 C CA . ILE A 1 72 ? -6.260 1.542 -0.282 1.00 96.38 72 ILE A CA 1
ATOM 605 C C . ILE A 1 72 ? -6.222 0.660 0.965 1.00 96.38 72 ILE A C 1
ATOM 607 O O . ILE A 1 72 ? -5.760 -0.478 0.922 1.00 96.38 72 ILE A O 1
ATOM 611 N N . TYR A 1 73 ? -6.710 1.180 2.089 1.00 96.56 73 TYR A N 1
ATOM 612 C CA . TYR A 1 73 ? -6.758 0.450 3.350 1.00 96.56 73 TYR A CA 1
ATOM 613 C C . TYR A 1 73 ? -7.959 0.867 4.201 1.00 96.56 73 TYR A C 1
ATOM 615 O O . TYR A 1 73 ? -8.540 1.940 4.029 1.00 96.56 73 TYR A O 1
ATOM 623 N N . LEU A 1 74 ? -8.321 0.003 5.146 1.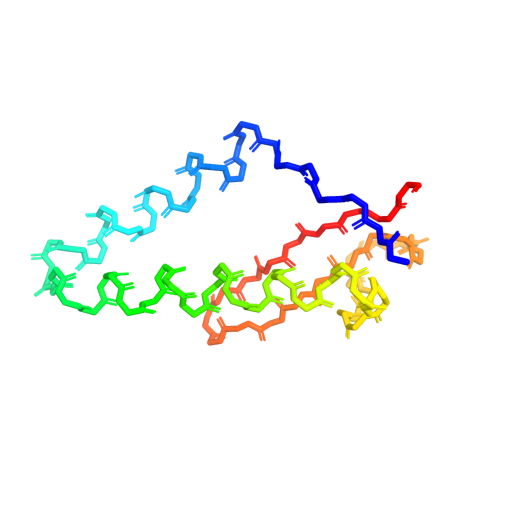00 96.50 74 LEU A N 1
ATOM 624 C CA . LEU A 1 74 ? -9.430 0.210 6.068 1.00 96.50 74 LEU A CA 1
ATOM 625 C C . LEU A 1 74 ? -8.909 0.226 7.505 1.00 96.50 74 LEU A C 1
ATOM 627 O O . LEU A 1 74 ? -8.181 -0.679 7.914 1.00 96.50 74 LEU A O 1
ATOM 631 N N . ILE A 1 75 ? -9.306 1.234 8.278 1.00 95.69 75 ILE A N 1
ATOM 632 C CA . ILE A 1 75 ? -9.087 1.263 9.728 1.00 95.69 75 ILE A CA 1
ATOM 633 C C . ILE A 1 75 ? -10.229 0.485 10.395 1.00 95.69 75 ILE A C 1
ATOM 635 O O . ILE A 1 75 ? -11.392 0.841 10.211 1.00 95.69 75 ILE A O 1
ATOM 639 N N . LYS A 1 76 ? -9.901 -0.566 11.153 1.00 89.81 76 LYS A N 1
ATOM 640 C CA . LYS A 1 76 ? -10.854 -1.350 11.954 1.00 89.81 76 LYS A CA 1
ATOM 641 C C . LYS A 1 76 ? -10.545 -1.242 13.438 1.00 89.81 76 LYS A C 1
ATOM 643 O O . LYS A 1 76 ? -9.346 -1.101 13.769 1.00 89.81 76 LYS A O 1
#

Sequence (76 aa):
MVEIKWTNHAIEELEDIANYISKDSPNYAQVLTKQIIEMISHLKQFPKFGRKVPEYNDPNLREILYKNYRIIYLIK

pLDDT: mean 95.25, std 2.87, range [76.31, 98.06]

Secondary structure (DSSP, 8-state):
-------HHHHHHHHHHHHHHHTT-HHHHHHHHHHHHHHHHHTTT-TT-SEEPTTS--SSEEEEEETTEEEEEE--